Protein AF-A0A5B7ZZ34-F1 (afdb_monomer_lite)

Radius of gyration: 16.24 Å; chains: 1; bounding box: 48×30×44 Å

Structure (mmCIF, N/CA/C/O backbone):
data_AF-A0A5B7ZZ34-F1
#
_entry.id   AF-A0A5B7ZZ34-F1
#
loop_
_atom_site.group_PDB
_atom_site.id
_atom_site.type_symbol
_atom_site.label_atom_id
_atom_site.label_alt_id
_atom_site.label_comp_id
_atom_site.label_asym_id
_atom_site.label_entity_id
_atom_site.label_seq_id
_atom_site.pdbx_PDB_ins_code
_atom_site.Cartn_x
_atom_site.Cartn_y
_atom_site.Cartn_z
_atom_site.occupancy
_atom_site.B_iso_or_equiv
_atom_site.auth_seq_id
_atom_site.auth_comp_id
_atom_site.auth_asym_id
_atom_site.auth_atom_id
_atom_site.pdbx_PDB_model_num
ATOM 1 N N . MET A 1 1 ? 10.704 3.267 19.333 1.00 38.12 1 MET A N 1
ATOM 2 C CA . MET A 1 1 ? 10.149 2.454 18.230 1.00 38.12 1 MET A CA 1
ATOM 3 C C . MET A 1 1 ? 9.900 3.385 17.059 1.00 38.12 1 MET A C 1
ATOM 5 O O . MET A 1 1 ? 9.397 4.474 17.293 1.00 38.12 1 MET A O 1
ATOM 9 N N . LEU A 1 2 ? 10.326 3.032 15.845 1.00 45.09 2 LEU A N 1
ATOM 10 C CA . LEU A 1 2 ? 10.069 3.868 14.671 1.00 45.09 2 LEU A CA 1
ATOM 11 C C . LEU A 1 2 ? 8.573 3.749 14.341 1.00 45.09 2 LEU A C 1
ATOM 13 O O . LEU A 1 2 ? 8.109 2.637 14.095 1.00 45.09 2 LEU A O 1
ATOM 17 N N . ASN A 1 3 ? 7.821 4.851 14.377 1.00 55.62 3 ASN A N 1
ATOM 18 C CA . ASN A 1 3 ? 6.424 4.874 13.937 1.00 55.62 3 ASN A CA 1
ATOM 19 C C . ASN A 1 3 ? 6.393 4.568 12.435 1.00 55.62 3 ASN A C 1
ATOM 21 O O . ASN A 1 3 ? 6.615 5.452 11.613 1.00 55.62 3 ASN A O 1
ATOM 25 N N . SER A 1 4 ? 6.211 3.302 12.066 1.00 68.31 4 SER A N 1
ATOM 26 C CA . SER A 1 4 ? 6.135 2.897 10.666 1.00 68.31 4 SER A CA 1
ATOM 27 C C . SER A 1 4 ? 4.682 2.857 10.215 1.00 68.31 4 SER A C 1
ATOM 29 O O . SER A 1 4 ? 3.907 2.056 10.736 1.00 68.31 4 SER A O 1
ATOM 31 N N . THR A 1 5 ? 4.323 3.668 9.222 1.00 85.25 5 THR A N 1
ATOM 32 C CA . THR A 1 5 ? 3.018 3.583 8.558 1.00 85.25 5 THR A CA 1
ATOM 33 C C . THR A 1 5 ? 3.007 2.379 7.616 1.00 85.25 5 THR A C 1
ATOM 35 O O . THR A 1 5 ? 3.883 2.239 6.755 1.00 85.25 5 THR A O 1
ATOM 38 N N . VAL A 1 6 ? 2.030 1.488 7.796 1.00 87.00 6 VAL A N 1
ATOM 39 C CA . VAL A 1 6 ? 1.902 0.241 7.033 1.00 87.00 6 VAL A CA 1
ATOM 40 C C . VAL A 1 6 ? 0.592 0.244 6.255 1.00 87.00 6 VAL A C 1
ATOM 42 O O . VAL A 1 6 ? -0.473 0.433 6.831 1.00 87.00 6 VAL A O 1
ATOM 45 N N . ILE A 1 7 ? 0.667 -0.024 4.955 1.00 87.62 7 ILE A N 1
ATOM 46 C CA . ILE A 1 7 ? -0.500 -0.255 4.103 1.00 87.62 7 ILE A CA 1
ATOM 47 C C . ILE A 1 7 ? -0.994 -1.686 4.327 1.00 87.62 7 ILE A C 1
ATOM 49 O O . ILE A 1 7 ? -0.234 -2.640 4.137 1.00 87.62 7 ILE A O 1
ATOM 53 N N . ILE A 1 8 ? -2.260 -1.822 4.720 1.00 84.69 8 ILE A N 1
ATOM 54 C CA . ILE A 1 8 ? -2.863 -3.079 5.192 1.00 84.69 8 ILE A CA 1
ATOM 55 C C . ILE A 1 8 ? -4.189 -3.430 4.510 1.00 84.69 8 ILE A C 1
ATOM 57 O O . ILE A 1 8 ? -5.037 -4.089 5.105 1.00 84.69 8 ILE A O 1
ATOM 61 N N . ASN A 1 9 ? -4.405 -2.964 3.281 1.00 80.50 9 ASN A N 1
ATOM 62 C CA . ASN A 1 9 ? -5.673 -3.190 2.588 1.00 80.50 9 ASN A CA 1
ATOM 63 C C . ASN A 1 9 ? -6.053 -4.683 2.581 1.00 80.50 9 ASN A C 1
ATOM 65 O O . ASN A 1 9 ? -5.207 -5.520 2.283 1.00 80.50 9 ASN A O 1
ATOM 69 N N . GLY A 1 10 ? -7.296 -5.023 2.928 1.00 67.81 10 GLY A N 1
ATOM 70 C CA . GLY A 1 10 ? -7.776 -6.410 2.914 1.00 67.81 10 GLY A CA 1
ATOM 71 C C . GLY A 1 10 ? -7.356 -7.299 4.095 1.00 67.81 10 GLY A C 1
ATOM 72 O O . GLY A 1 10 ? -7.702 -8.476 4.080 1.00 67.81 10 GLY A O 1
ATOM 73 N N . VAL A 1 11 ? -6.659 -6.777 5.115 1.00 71.25 11 VAL A N 1
ATOM 74 C CA . VAL A 1 11 ? -6.377 -7.509 6.375 1.00 71.25 11 VAL A CA 1
ATOM 75 C C . VAL A 1 11 ? -6.933 -6.819 7.621 1.00 71.25 11 VAL A C 1
ATOM 77 O O . VAL A 1 11 ? -6.559 -7.164 8.742 1.00 71.25 11 VAL A O 1
ATOM 80 N N . LEU A 1 12 ? -7.821 -5.833 7.467 1.00 73.62 12 LEU A N 1
ATOM 81 C CA . LEU A 1 12 ? -8.406 -5.167 8.631 1.00 73.62 12 LEU A CA 1
ATOM 82 C C . LEU A 1 12 ? -9.379 -6.092 9.370 1.00 73.62 12 LEU A C 1
ATOM 84 O O . LEU A 1 12 ? -9.500 -5.992 10.583 1.00 73.62 12 LEU A O 1
ATOM 88 N N . SER A 1 13 ? -9.997 -7.041 8.662 1.00 70.38 13 SER A N 1
ATOM 89 C CA . SER A 1 13 ? -10.783 -8.124 9.274 1.00 70.38 13 SER A CA 1
ATOM 90 C C . SER A 1 13 ? -10.019 -8.974 10.304 1.00 70.38 13 SER A C 1
ATOM 92 O O . SER A 1 13 ? -10.652 -9.534 11.195 1.00 70.38 13 SER A O 1
ATOM 94 N N . ASP A 1 14 ? -8.683 -9.017 10.247 1.00 74.25 14 ASP A N 1
ATOM 95 C CA . ASP A 1 14 ? -7.863 -9.743 11.224 1.00 74.25 14 ASP A CA 1
ATOM 96 C C . ASP A 1 14 ? -7.613 -8.941 12.514 1.00 74.25 14 ASP A C 1
ATOM 98 O O . ASP A 1 14 ? -6.937 -9.430 13.423 1.00 74.25 14 ASP A O 1
ATOM 102 N N . PHE A 1 15 ? -8.035 -7.677 12.589 1.00 77.94 15 PHE A N 1
ATOM 103 C CA . PHE A 1 15 ? -7.817 -6.841 13.769 1.00 77.94 15 PHE A CA 1
ATOM 104 C C . PHE 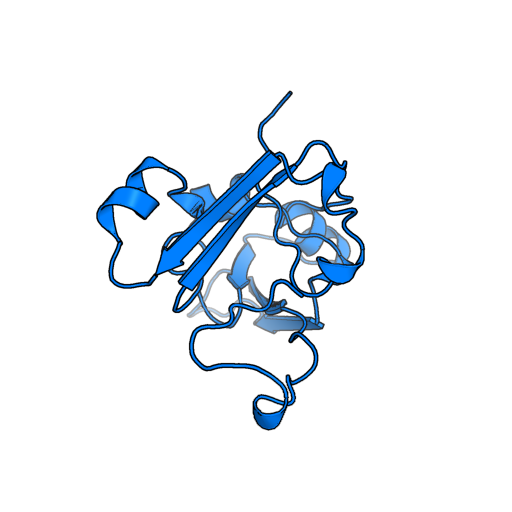A 1 15 ? -8.852 -7.143 14.844 1.00 77.94 15 PHE A C 1
ATOM 106 O O . PHE A 1 15 ? -10.054 -7.077 14.593 1.00 77.94 15 PHE A O 1
ATOM 113 N N . ASP A 1 16 ? -8.379 -7.380 16.067 1.00 82.94 16 ASP A N 1
ATOM 114 C CA . ASP A 1 16 ? -9.249 -7.292 17.232 1.00 82.94 16 ASP A CA 1
ATOM 115 C C . ASP A 1 16 ? -9.565 -5.801 17.468 1.00 82.94 16 ASP A C 1
ATOM 117 O O . ASP A 1 16 ? -8.636 -4.990 17.582 1.00 82.94 16 ASP A O 1
ATOM 121 N N . PRO A 1 17 ? -10.847 -5.395 17.539 1.00 81.12 17 PRO A N 1
ATOM 122 C CA . PRO A 1 17 ? -11.220 -4.016 17.840 1.00 81.12 17 PRO A CA 1
ATOM 123 C C . PRO A 1 17 ? -10.556 -3.446 19.103 1.00 81.12 17 PRO A C 1
ATOM 125 O O . PRO A 1 17 ? -10.306 -2.245 19.156 1.00 81.12 17 PRO A O 1
ATOM 128 N N . GLN A 1 18 ? -10.223 -4.283 20.093 1.00 84.88 18 GLN A N 1
ATOM 129 C CA . GLN A 1 18 ? -9.525 -3.869 21.318 1.00 84.88 18 GLN A CA 1
ATOM 130 C C . GLN A 1 18 ? -8.078 -3.408 21.059 1.00 84.88 18 GLN A C 1
ATOM 132 O O . GLN A 1 18 ? -7.505 -2.658 21.850 1.00 84.88 18 GLN A O 1
ATOM 137 N N . GLU A 1 19 ? -7.469 -3.822 19.945 1.00 87.12 19 GLU A N 1
ATOM 138 C CA . GLU A 1 19 ? -6.115 -3.416 19.549 1.00 87.12 19 GLU A CA 1
ATOM 139 C C . GLU A 1 19 ? -6.091 -2.063 18.824 1.00 87.12 19 GLU A C 1
ATOM 141 O O . GLU A 1 19 ? -5.011 -1.501 18.589 1.00 87.12 19 GLU A O 1
ATOM 146 N N . ILE A 1 20 ? -7.257 -1.536 18.438 1.00 87.06 20 ILE A N 1
ATOM 147 C CA . ILE A 1 20 ? -7.402 -0.261 17.738 1.00 87.06 20 ILE A CA 1
ATOM 148 C C . ILE A 1 20 ? -7.488 0.863 18.770 1.00 87.06 20 ILE A C 1
ATOM 150 O O . ILE A 1 20 ? -8.465 1.012 19.495 1.00 87.06 20 ILE A O 1
ATOM 154 N N . LYS A 1 21 ? -6.452 1.701 18.811 1.00 89.06 21 LYS A N 1
ATOM 155 C CA . LYS A 1 21 ? -6.349 2.820 19.758 1.00 89.06 21 LYS A CA 1
ATOM 156 C C . LYS A 1 21 ? -6.976 4.100 19.226 1.00 89.06 21 LYS A C 1
ATOM 158 O O . LYS A 1 21 ? -7.443 4.929 19.999 1.00 89.06 21 LYS A O 1
ATOM 163 N N . LYS A 1 22 ? -6.925 4.297 17.908 1.00 86.31 22 LYS A N 1
ATOM 164 C CA . LYS A 1 22 ? -7.455 5.485 17.236 1.00 86.31 22 LYS A CA 1
ATOM 165 C C . LYS A 1 22 ? -7.755 5.156 15.783 1.00 86.31 22 LYS A C 1
ATOM 167 O O . LYS A 1 22 ? -6.951 4.496 15.130 1.00 86.31 22 LYS A O 1
ATOM 172 N N . VAL A 1 23 ? -8.871 5.676 15.284 1.00 84.38 23 VAL A N 1
ATOM 173 C CA . VAL A 1 23 ? -9.201 5.699 13.857 1.00 84.38 23 VAL A CA 1
ATOM 174 C C . VAL A 1 23 ? -9.373 7.153 13.448 1.00 84.38 23 VAL A C 1
ATOM 176 O O . VAL A 1 23 ? -10.039 7.923 14.135 1.00 84.38 23 VAL A O 1
ATOM 179 N N . THR A 1 24 ? -8.743 7.557 12.353 1.00 83.56 24 THR A N 1
ATOM 180 C CA . THR A 1 24 ? -8.927 8.878 11.748 1.00 83.56 24 THR A CA 1
ATOM 181 C C . THR A 1 24 ? -9.238 8.697 10.274 1.00 83.56 24 THR A C 1
ATOM 183 O O . THR A 1 24 ? -8.558 7.951 9.577 1.00 83.56 24 THR A O 1
ATOM 186 N N . VAL A 1 25 ? -10.302 9.347 9.812 1.00 79.25 25 VAL A N 1
ATOM 187 C CA . VAL A 1 25 ? -10.754 9.268 8.424 1.00 79.25 25 VAL A CA 1
ATOM 188 C C . VAL A 1 25 ? -10.462 10.603 7.764 1.00 79.25 25 VAL A C 1
ATOM 190 O O . VAL A 1 25 ? -11.006 11.624 8.172 1.00 79.25 25 VAL A O 1
ATOM 193 N N . TYR A 1 26 ? -9.625 10.577 6.737 1.00 75.31 26 TYR A N 1
ATOM 194 C CA . TYR A 1 26 ? -9.307 11.727 5.908 1.00 75.31 26 TYR A CA 1
ATOM 195 C C . TYR A 1 26 ? -10.081 11.608 4.598 1.00 75.31 26 TYR A C 1
ATOM 197 O O . TYR A 1 26 ? -9.869 10.673 3.823 1.00 75.31 26 TYR A O 1
ATOM 205 N N . LYS A 1 27 ? -11.000 12.538 4.345 1.00 71.00 27 LYS A N 1
ATOM 206 C CA . LYS A 1 27 ? -11.682 12.650 3.049 1.00 71.00 27 LYS A CA 1
ATOM 207 C C . LYS A 1 27 ? -10.855 13.549 2.135 1.00 71.00 27 LYS A C 1
ATOM 209 O O . LYS A 1 27 ? -10.194 14.459 2.622 1.00 71.00 27 LYS A O 1
ATOM 214 N N . GLY A 1 28 ? -10.910 13.335 0.818 1.00 58.62 28 GLY A N 1
ATOM 215 C CA . GLY A 1 28 ? -10.132 14.128 -0.148 1.00 58.62 28 GLY A CA 1
ATOM 216 C C . GLY A 1 28 ? -10.322 15.655 -0.056 1.00 58.62 28 GLY A C 1
ATOM 217 O O . GLY A 1 28 ? -9.445 16.394 -0.486 1.00 58.62 28 GLY A O 1
ATOM 218 N N . SER A 1 29 ? -11.423 16.137 0.536 1.00 54.84 29 SER A N 1
ATOM 219 C CA . SER A 1 29 ? -11.690 17.561 0.796 1.00 54.84 29 SER A CA 1
ATOM 220 C C . SER A 1 29 ? -11.042 18.122 2.072 1.00 54.84 29 SER A C 1
ATOM 222 O O . SER A 1 29 ? -10.919 19.337 2.188 1.00 54.84 29 SER A O 1
ATOM 224 N N . ASP A 1 30 ? -10.597 17.277 3.009 1.00 57.16 30 ASP A N 1
ATOM 225 C CA . ASP A 1 30 ? -10.042 17.680 4.319 1.00 57.16 30 ASP A CA 1
ATOM 226 C C . ASP A 1 30 ? -8.504 17.818 4.278 1.00 57.16 30 ASP A C 1
ATOM 228 O O . ASP A 1 30 ? -7.794 17.581 5.262 1.00 57.16 30 ASP A O 1
ATOM 232 N N . ALA A 1 31 ? -7.983 18.189 3.105 1.00 51.34 31 ALA A N 1
ATOM 233 C CA . ALA A 1 31 ? -6.567 18.157 2.742 1.00 51.34 31 ALA A CA 1
ATOM 234 C C . ALA A 1 31 ? -5.587 18.811 3.749 1.00 51.34 31 ALA A C 1
ATOM 236 O O . ALA A 1 31 ? -4.519 18.228 3.939 1.00 51.34 31 ALA A O 1
ATOM 237 N N . PRO A 1 32 ? -5.902 19.926 4.450 1.00 52.31 32 PRO A N 1
ATOM 238 C CA . PRO A 1 32 ? -4.947 20.558 5.370 1.00 52.31 32 PRO A CA 1
ATOM 239 C C . PRO A 1 32 ? -4.674 19.741 6.644 1.00 52.31 32 PRO A C 1
ATOM 241 O O . PRO A 1 32 ? -3.531 19.616 7.074 1.00 52.31 32 PRO A O 1
ATOM 244 N N . ALA A 1 33 ? -5.703 19.124 7.237 1.00 54.78 33 ALA A N 1
ATOM 245 C CA . ALA A 1 33 ? -5.546 18.334 8.464 1.00 54.78 33 ALA A CA 1
ATOM 246 C C . ALA A 1 33 ? -4.862 16.982 8.192 1.00 54.78 33 ALA A C 1
ATOM 248 O O . ALA A 1 33 ? -4.086 16.488 9.010 1.00 54.78 33 ALA A O 1
ATOM 249 N N . ALA A 1 34 ? -5.111 16.403 7.013 1.00 53.62 34 ALA A N 1
ATOM 250 C CA . ALA A 1 34 ? -4.392 15.225 6.531 1.00 53.62 34 ALA A CA 1
ATOM 251 C C . ALA A 1 34 ? -2.908 15.531 6.244 1.00 53.62 34 ALA A C 1
ATOM 253 O O . ALA A 1 34 ? -2.048 14.674 6.452 1.00 53.62 34 ALA A O 1
ATOM 254 N N . GLN A 1 35 ? -2.611 16.759 5.800 1.00 55.81 35 GLN A N 1
ATOM 255 C CA . GLN A 1 35 ? -1.263 17.236 5.490 1.00 55.81 35 GLN A CA 1
ATOM 256 C C . GLN A 1 35 ? -0.342 17.272 6.711 1.00 55.81 35 GLN A C 1
ATOM 258 O O . GLN A 1 35 ? 0.795 16.814 6.613 1.00 55.81 35 GLN A O 1
ATOM 263 N N . GLU A 1 36 ? -0.827 17.769 7.850 1.00 59.44 36 GLU A N 1
ATOM 264 C CA . GLU A 1 36 ? -0.033 17.835 9.085 1.00 59.44 36 GLU A CA 1
ATOM 265 C C . GLU A 1 36 ? 0.079 16.477 9.789 1.00 59.44 36 GLU A C 1
ATOM 267 O O . GLU A 1 36 ? 1.133 16.139 10.327 1.00 59.44 36 GLU A O 1
ATOM 272 N N . ALA A 1 37 ? -0.995 15.682 9.785 1.00 59.38 37 ALA A N 1
ATOM 273 C CA . ALA A 1 37 ? -1.052 14.450 10.565 1.00 59.38 37 ALA A CA 1
ATOM 274 C C . ALA A 1 37 ? -0.392 13.245 9.871 1.00 59.38 37 ALA A C 1
ATOM 276 O O . ALA A 1 37 ? 0.188 12.393 10.547 1.00 59.38 37 ALA A O 1
ATOM 277 N N . ALA A 1 38 ? -0.481 13.151 8.539 1.00 63.22 38 ALA A N 1
ATOM 278 C CA . ALA A 1 38 ? 0.036 12.010 7.785 1.00 63.22 38 ALA A CA 1
ATOM 279 C C . ALA A 1 38 ? 0.422 12.396 6.342 1.00 63.22 38 ALA A C 1
ATOM 281 O O . ALA A 1 38 ? -0.217 11.950 5.381 1.00 63.22 38 ALA A O 1
ATOM 282 N N . PRO A 1 39 ? 1.485 13.200 6.150 1.00 67.12 39 PRO A N 1
ATOM 283 C CA . PRO A 1 39 ? 1.848 13.730 4.839 1.00 67.12 39 PRO A CA 1
ATOM 284 C C . PRO A 1 39 ? 2.153 12.653 3.790 1.00 67.12 39 PRO A C 1
ATOM 286 O O . PRO A 1 39 ? 1.846 12.824 2.616 1.00 67.12 39 PRO A O 1
ATOM 289 N N . GLN A 1 40 ? 2.678 11.507 4.222 1.00 67.19 40 GLN A N 1
ATOM 290 C CA . GLN A 1 40 ? 2.965 10.344 3.382 1.00 67.19 40 GLN A CA 1
ATOM 291 C C . GLN A 1 40 ? 1.713 9.646 2.824 1.00 67.19 40 GLN A C 1
ATOM 293 O O . GLN A 1 40 ? 1.832 8.772 1.971 1.00 67.19 40 GLN A O 1
ATOM 298 N N . LEU A 1 41 ? 0.521 9.973 3.331 1.00 66.88 41 LEU A N 1
ATOM 299 C CA . LEU A 1 41 ? -0.752 9.422 2.860 1.00 66.88 41 LEU A CA 1
ATOM 300 C C . LEU A 1 41 ? -1.438 10.326 1.824 1.00 66.88 41 LEU A C 1
ATOM 302 O O . LEU A 1 41 ? -2.481 9.957 1.279 1.00 66.88 41 LEU A O 1
ATOM 306 N N . GLN A 1 42 ? -0.856 11.494 1.535 1.00 63.56 42 GLN A N 1
ATOM 307 C CA . GLN A 1 42 ? -1.375 12.415 0.531 1.00 63.56 42 GLN A CA 1
ATOM 308 C C . GLN A 1 42 ? -1.384 11.758 -0.853 1.00 63.56 42 GLN A C 1
ATOM 310 O O . GLN A 1 42 ? -0.447 11.065 -1.242 1.00 63.56 42 GLN A O 1
ATOM 315 N N . ASN A 1 43 ? -2.452 12.004 -1.615 1.00 62.75 43 ASN A N 1
ATOM 316 C CA . ASN A 1 43 ? -2.617 11.545 -2.999 1.00 62.75 43 ASN A CA 1
ATOM 317 C C . ASN A 1 43 ? -2.671 10.017 -3.200 1.00 62.75 43 ASN A C 1
ATOM 319 O O . ASN A 1 43 ? -2.606 9.560 -4.340 1.00 62.75 43 ASN A O 1
ATOM 323 N N . LEU A 1 44 ? -2.830 9.221 -2.133 1.00 66.88 44 LEU A N 1
ATOM 324 C CA . LEU A 1 44 ? -2.958 7.759 -2.235 1.00 66.88 44 LEU A CA 1
ATOM 325 C C . LEU A 1 44 ? -4.379 7.276 -2.586 1.00 66.88 44 LEU A C 1
ATOM 327 O O . LEU A 1 44 ? -4.590 6.080 -2.788 1.00 66.88 44 LEU A O 1
ATOM 331 N N . GLY A 1 45 ? -5.359 8.182 -2.656 1.00 66.75 45 GLY A N 1
ATOM 332 C CA . GLY A 1 45 ? -6.730 7.870 -3.054 1.00 66.75 45 GLY A CA 1
ATOM 333 C C . GLY A 1 45 ? -7.730 8.983 -2.732 1.00 66.75 45 GLY A C 1
ATOM 334 O O . GLY A 1 45 ? -7.366 10.056 -2.259 1.00 66.75 45 GLY A O 1
ATOM 335 N N . ILE A 1 46 ? -9.015 8.701 -2.969 1.00 65.88 46 ILE A N 1
ATOM 336 C CA . ILE A 1 46 ? -10.152 9.612 -2.710 1.00 65.88 46 ILE A CA 1
ATOM 337 C C . ILE A 1 46 ? -10.469 9.806 -1.213 1.00 65.88 46 ILE A C 1
ATOM 339 O O . ILE A 1 46 ? -11.248 10.683 -0.835 1.00 65.88 46 ILE A O 1
ATOM 343 N N . GLY A 1 47 ? -9.864 8.985 -0.357 1.00 69.31 47 GLY A N 1
ATOM 344 C CA . GLY A 1 47 ? -9.937 9.059 1.094 1.00 69.31 47 GLY A CA 1
ATOM 345 C C . GLY A 1 47 ? -9.007 8.027 1.724 1.00 69.31 47 GLY A C 1
ATOM 346 O O . GLY A 1 47 ? -8.707 7.001 1.111 1.00 69.31 47 GLY A O 1
ATOM 347 N N . VAL A 1 48 ? -8.537 8.308 2.936 1.00 75.12 48 VAL A N 1
ATOM 348 C CA . VAL A 1 48 ? -7.599 7.459 3.676 1.00 75.12 48 VAL A CA 1
ATOM 349 C C . VAL A 1 48 ? -8.116 7.238 5.089 1.00 75.12 48 VAL A C 1
ATOM 351 O O . VAL A 1 48 ? -8.656 8.149 5.713 1.00 75.12 48 VAL A O 1
ATOM 354 N N . ILE A 1 49 ? -7.941 6.023 5.601 1.00 79.31 49 ILE A N 1
ATOM 355 C CA . ILE A 1 49 ? -8.234 5.683 6.990 1.00 79.31 49 ILE A CA 1
ATOM 356 C C . ILE A 1 49 ? -6.909 5.366 7.668 1.00 79.31 49 ILE A C 1
ATOM 358 O O . ILE A 1 49 ? -6.219 4.425 7.282 1.00 79.31 49 ILE A O 1
ATOM 362 N N . ASP A 1 50 ? -6.558 6.171 8.660 1.00 82.75 50 ASP A N 1
ATOM 363 C CA . ASP A 1 50 ? -5.398 5.957 9.510 1.00 82.75 50 ASP A CA 1
ATOM 364 C C . ASP A 1 50 ? -5.835 5.284 10.809 1.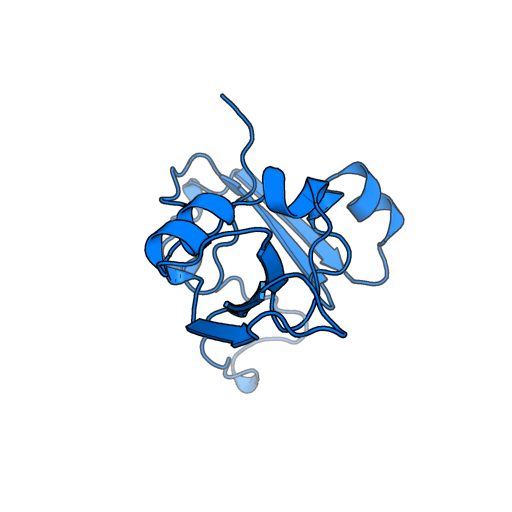00 82.75 50 ASP A C 1
ATOM 366 O O . ASP A 1 50 ? -6.793 5.705 11.464 1.00 82.75 50 ASP A O 1
ATOM 370 N N . ILE A 1 51 ? -5.144 4.205 11.155 1.00 85.62 51 ILE A N 1
ATOM 371 C CA . ILE A 1 51 ? -5.467 3.349 12.288 1.00 85.62 51 ILE A CA 1
ATOM 372 C C . ILE A 1 51 ? -4.220 3.238 13.148 1.00 85.62 51 ILE A C 1
ATOM 374 O O . ILE A 1 51 ? -3.232 2.603 12.782 1.00 85.62 51 ILE A O 1
ATOM 378 N N . THR A 1 52 ? -4.285 3.828 14.337 1.00 88.56 52 THR A N 1
ATOM 379 C CA . THR A 1 52 ? -3.265 3.618 15.359 1.00 88.56 52 THR A CA 1
ATOM 380 C C . THR A 1 52 ? -3.585 2.333 16.105 1.00 88.56 52 THR A C 1
ATOM 382 O O . THR A 1 52 ? -4.648 2.209 16.714 1.00 88.56 52 THR A O 1
ATOM 385 N N . THR A 1 53 ? -2.651 1.388 16.103 1.00 87.44 53 THR A N 1
ATOM 386 C CA . THR A 1 53 ? -2.801 0.094 16.774 1.00 87.44 53 THR A CA 1
ATOM 387 C C . THR A 1 53 ? -1.539 -0.280 17.548 1.00 87.44 53 THR A C 1
ATOM 389 O O . THR A 1 53 ? -0.443 0.174 17.221 1.00 87.44 53 THR A O 1
ATOM 392 N N . SER A 1 54 ? -1.677 -1.109 18.587 1.00 86.50 54 SER A N 1
ATOM 393 C CA . SER A 1 54 ? -0.540 -1.816 19.202 1.00 86.50 54 SER A CA 1
ATOM 394 C C . SER A 1 54 ? -0.161 -3.110 18.483 1.00 86.50 54 SER A C 1
ATOM 396 O O . SER A 1 54 ? 0.893 -3.670 18.787 1.00 86.50 54 SER A O 1
ATOM 398 N N . LYS A 1 55 ? -0.989 -3.590 17.548 1.00 86.56 55 LYS A N 1
ATOM 399 C CA . LYS A 1 55 ? -0.743 -4.831 16.819 1.00 86.56 55 LYS A CA 1
ATOM 400 C C . LYS A 1 55 ? 0.521 -4.710 15.974 1.00 86.56 55 LYS A C 1
ATOM 402 O O . LYS A 1 55 ? 0.698 -3.755 15.216 1.00 86.56 55 LYS A O 1
ATOM 407 N N . HIS A 1 56 ? 1.396 -5.709 16.062 1.00 87.00 56 HIS A N 1
ATOM 408 C CA . HIS A 1 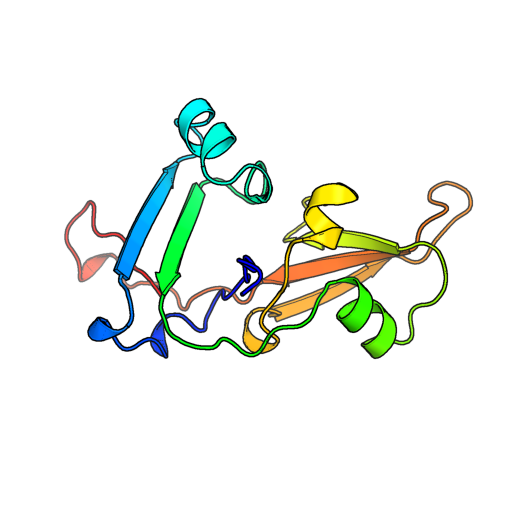56 ? 2.528 -5.797 15.148 1.00 87.00 56 HIS A CA 1
ATOM 409 C C . HIS A 1 56 ? 2.069 -6.319 13.785 1.00 87.00 56 HIS A C 1
ATOM 411 O O . HIS A 1 56 ? 1.518 -7.413 13.677 1.00 87.00 56 HIS A O 1
ATOM 417 N N . ILE A 1 57 ? 2.345 -5.554 12.729 1.00 87.69 57 ILE A N 1
ATOM 418 C CA . ILE A 1 57 ? 1.932 -5.891 11.368 1.00 87.69 57 ILE A CA 1
ATOM 419 C C . ILE A 1 57 ? 3.163 -6.280 10.559 1.00 87.69 57 ILE A C 1
ATOM 421 O O . ILE A 1 57 ? 4.050 -5.457 10.293 1.00 87.69 57 ILE A O 1
ATOM 425 N N . ARG A 1 58 ? 3.200 -7.541 10.114 1.00 89.69 58 ARG A N 1
ATOM 426 C CA . ARG A 1 58 ? 4.260 -8.026 9.228 1.00 89.69 58 ARG A CA 1
ATOM 427 C C . ARG A 1 58 ? 4.239 -7.220 7.931 1.00 89.69 58 ARG A C 1
ATOM 429 O O . ARG A 1 58 ? 3.281 -7.275 7.167 1.00 89.69 58 ARG A O 1
ATOM 436 N N . SER A 1 59 ? 5.323 -6.503 7.666 1.00 92.38 59 SER A N 1
ATOM 437 C CA . SER A 1 59 ? 5.394 -5.546 6.562 1.00 92.38 59 SER A CA 1
ATOM 438 C C . SER A 1 59 ? 6.773 -5.512 5.917 1.00 92.38 59 SER A C 1
ATOM 440 O O . SER A 1 59 ? 7.782 -5.863 6.536 1.00 92.38 59 SER A O 1
ATOM 442 N N . LYS A 1 60 ? 6.829 -5.058 4.666 1.00 92.50 60 LYS A N 1
ATOM 443 C CA . LYS A 1 60 ? 8.059 -4.878 3.886 1.00 92.50 60 LYS A CA 1
ATOM 444 C C . LYS A 1 60 ? 8.162 -3.433 3.416 1.00 92.50 60 LYS A C 1
ATOM 446 O O . LYS A 1 60 ? 7.148 -2.816 3.108 1.00 92.50 60 LYS A O 1
ATOM 451 N N . SER A 1 61 ? 9.376 -2.892 3.359 1.00 93.12 61 SER A N 1
ATOM 452 C CA . SER A 1 61 ? 9.595 -1.631 2.645 1.00 93.12 61 SER A CA 1
ATOM 453 C C . SER A 1 61 ? 9.494 -1.854 1.136 1.00 93.12 61 SER A C 1
ATOM 455 O O . SER A 1 61 ? 9.742 -2.961 0.647 1.00 93.12 61 SER A O 1
ATOM 457 N N . PHE A 1 62 ? 9.207 -0.801 0.375 1.00 92.44 62 PHE A N 1
ATOM 458 C CA . PHE A 1 62 ? 9.164 -0.883 -1.089 1.00 92.44 62 PHE A CA 1
ATOM 459 C C . PHE A 1 62 ? 10.495 -1.361 -1.684 1.00 92.44 62 PHE A C 1
ATOM 461 O O . PHE A 1 62 ? 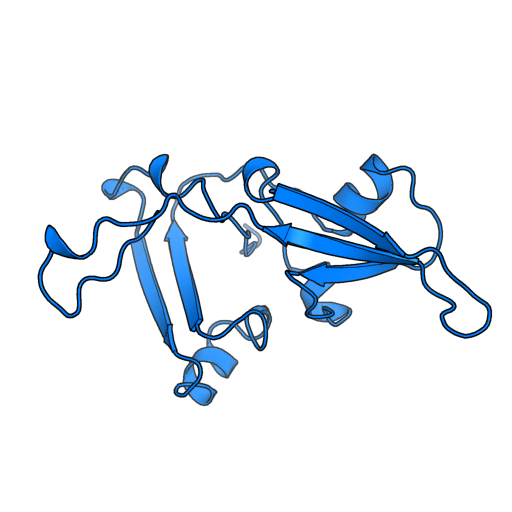10.523 -2.198 -2.583 1.00 92.44 62 PHE A O 1
ATOM 468 N N . ARG A 1 63 ? 11.627 -0.950 -1.098 1.00 90.94 63 ARG A N 1
ATOM 469 C CA . ARG A 1 63 ? 12.952 -1.466 -1.478 1.00 90.94 63 ARG A CA 1
ATOM 470 C C . ARG A 1 63 ? 13.078 -2.980 -1.269 1.00 90.94 63 ARG A C 1
ATOM 472 O O . ARG A 1 63 ? 13.658 -3.660 -2.112 1.00 90.94 63 ARG A O 1
ATOM 479 N N . GLN A 1 64 ? 12.569 -3.510 -0.154 1.00 93.38 64 GLN A N 1
ATOM 480 C CA . GLN A 1 64 ? 12.564 -4.956 0.101 1.00 93.38 64 GLN A CA 1
ATOM 481 C C . GLN A 1 64 ? 11.668 -5.691 -0.901 1.00 93.38 64 GLN A C 1
ATOM 483 O O . GLN A 1 64 ? 12.055 -6.753 -1.383 1.00 93.38 64 GLN A O 1
ATOM 488 N N . LEU A 1 65 ? 10.515 -5.111 -1.245 1.00 92.88 65 LEU A N 1
ATOM 489 C CA . LEU A 1 65 ? 9.614 -5.657 -2.257 1.00 92.88 65 LEU A CA 1
ATOM 490 C C . LEU A 1 65 ? 10.285 -5.714 -3.639 1.00 92.88 65 LEU A C 1
ATOM 492 O O . LEU A 1 65 ? 10.301 -6.774 -4.252 1.00 92.88 65 LEU A O 1
ATOM 496 N N . GLY A 1 66 ? 10.925 -4.628 -4.087 1.00 92.25 66 GLY A N 1
ATOM 497 C CA . GLY A 1 66 ? 11.657 -4.600 -5.360 1.00 92.25 66 GLY A CA 1
ATOM 498 C C . GLY A 1 66 ? 12.765 -5.656 -5.441 1.00 92.25 66 GLY A C 1
ATOM 499 O O . GLY A 1 66 ? 12.866 -6.367 -6.436 1.00 92.25 66 GLY A O 1
ATOM 500 N N . ARG A 1 67 ? 13.537 -5.838 -4.360 1.00 92.50 67 ARG A N 1
ATOM 501 C CA . ARG A 1 67 ? 14.563 -6.896 -4.279 1.00 92.50 67 ARG A CA 1
ATOM 502 C C . ARG A 1 67 ? 13.972 -8.300 -4.369 1.00 92.50 67 ARG A C 1
ATOM 504 O O . ARG A 1 67 ? 14.542 -9.150 -5.038 1.00 92.50 67 ARG A O 1
ATOM 511 N N . GLN A 1 68 ? 12.844 -8.545 -3.704 1.00 92.50 68 GLN A N 1
ATOM 512 C CA . GLN A 1 68 ? 12.169 -9.842 -3.761 1.00 92.50 68 GLN A CA 1
ATOM 513 C C . GLN A 1 68 ? 11.657 -10.164 -5.172 1.00 92.50 68 GLN A C 1
ATOM 515 O O . GLN A 1 68 ? 11.618 -11.328 -5.551 1.00 92.50 68 GLN A O 1
ATOM 520 N N . LEU A 1 69 ? 11.293 -9.141 -5.944 1.00 91.81 69 LEU A N 1
ATOM 521 C CA . LEU A 1 69 ? 10.887 -9.271 -7.344 1.00 91.81 69 LEU A CA 1
ATOM 522 C C . LEU A 1 69 ? 12.080 -9.409 -8.310 1.00 91.81 69 LEU A C 1
ATOM 524 O O . LEU A 1 69 ? 11.873 -9.434 -9.518 1.00 91.81 69 LEU A O 1
ATOM 528 N N . GLY A 1 70 ? 13.321 -9.467 -7.810 1.00 93.06 70 GLY A N 1
ATOM 529 C CA . GLY A 1 70 ? 14.525 -9.554 -8.645 1.00 93.06 70 GLY A CA 1
ATOM 530 C C . GLY A 1 70 ? 14.838 -8.270 -9.419 1.00 93.06 70 GLY A C 1
ATOM 531 O O . GLY A 1 70 ? 15.557 -8.306 -10.413 1.00 93.06 70 GLY A O 1
ATOM 532 N N . LEU A 1 71 ? 14.286 -7.126 -8.999 1.00 92.19 71 LEU A N 1
ATOM 533 C CA . LEU A 1 71 ? 14.482 -5.856 -9.688 1.00 92.19 71 LEU A CA 1
ATOM 534 C C . LEU A 1 71 ? 15.743 -5.151 -9.185 1.00 92.19 71 LEU A C 1
ATOM 536 O O . LEU A 1 71 ? 15.933 -4.938 -7.983 1.00 92.19 71 LEU A O 1
ATOM 540 N N . HIS A 1 72 ? 16.581 -4.745 -10.135 1.00 85.81 72 HIS A N 1
ATOM 541 C CA . HIS A 1 72 ? 17.843 -4.053 -9.901 1.00 85.81 72 HIS A CA 1
ATOM 542 C C . HIS A 1 72 ? 17.826 -2.659 -10.545 1.00 85.81 72 HIS A C 1
ATOM 544 O O . HIS A 1 72 ? 17.078 -2.407 -11.487 1.00 85.81 72 HIS A O 1
ATOM 550 N N . GLY A 1 73 ? 18.656 -1.749 -10.031 1.00 85.31 73 GLY A N 1
ATOM 551 C CA . GLY A 1 73 ? 18.740 -0.370 -10.521 1.00 85.31 73 GLY A CA 1
ATOM 552 C C . GLY A 1 73 ? 17.741 0.594 -9.863 1.00 85.31 73 GLY A C 1
ATOM 553 O O . GLY A 1 73 ? 17.168 0.284 -8.812 1.00 85.31 73 GLY A O 1
ATOM 554 N N . PRO A 1 74 ? 17.574 1.806 -10.420 1.00 88.81 74 PRO A N 1
ATOM 555 C CA . PRO A 1 74 ? 16.685 2.811 -9.859 1.00 88.81 74 PRO A CA 1
ATOM 556 C C . PRO A 1 74 ? 15.217 2.422 -10.082 1.00 88.81 74 PRO A C 1
ATOM 558 O O . PRO A 1 74 ? 14.760 2.259 -11.213 1.00 88.81 74 PRO A O 1
ATOM 561 N N . LEU A 1 75 ? 14.474 2.301 -8.981 1.00 92.94 75 LEU A N 1
ATOM 562 C CA . LEU A 1 75 ? 13.057 1.936 -8.983 1.00 92.94 75 LEU A CA 1
ATOM 563 C C . LEU A 1 75 ? 12.183 3.153 -8.672 1.00 92.94 75 LEU A C 1
ATOM 565 O O . LEU A 1 75 ? 12.528 3.973 -7.817 1.00 92.94 75 LEU A O 1
ATOM 569 N N . ALA A 1 76 ? 11.039 3.237 -9.341 1.00 94.00 76 ALA A N 1
ATOM 570 C CA . ALA A 1 76 ? 9.924 4.100 -8.970 1.00 94.00 76 ALA A CA 1
ATOM 571 C C . ALA A 1 76 ? 8.765 3.218 -8.497 1.00 94.00 76 ALA A C 1
ATOM 573 O O . ALA A 1 76 ? 8.472 2.205 -9.128 1.00 94.00 76 ALA A O 1
ATOM 574 N N . PHE A 1 77 ? 8.107 3.581 -7.400 1.00 93.38 77 PHE A N 1
ATOM 575 C CA . PHE A 1 77 ? 6.975 2.819 -6.872 1.00 93.38 77 PHE A CA 1
ATOM 576 C C . PHE A 1 77 ? 5.678 3.577 -7.104 1.00 93.38 77 PHE A C 1
ATOM 578 O O . PHE A 1 77 ? 5.659 4.802 -7.023 1.00 93.38 77 PHE A O 1
ATOM 585 N N . ALA A 1 78 ? 4.608 2.846 -7.388 1.00 91.62 78 ALA A N 1
ATOM 586 C CA . ALA A 1 78 ? 3.263 3.382 -7.471 1.00 91.62 78 ALA A CA 1
ATOM 587 C C . ALA A 1 78 ? 2.284 2.494 -6.696 1.00 91.62 78 ALA A C 1
ATOM 589 O O . ALA A 1 78 ? 2.523 1.297 -6.525 1.00 91.62 78 ALA A O 1
ATOM 590 N N . LEU A 1 79 ? 1.203 3.097 -6.210 1.00 89.44 79 LEU A N 1
ATOM 591 C CA . LEU A 1 79 ? 0.079 2.417 -5.577 1.00 89.44 79 LEU A CA 1
ATOM 592 C C . LEU A 1 79 ? -1.184 2.724 -6.373 1.00 89.44 79 LEU A C 1
ATOM 594 O O . LEU A 1 79 ? -1.554 3.889 -6.495 1.00 89.44 79 LEU A O 1
ATOM 598 N N . ASN A 1 80 ? -1.845 1.697 -6.909 1.00 87.69 80 ASN A N 1
ATOM 599 C CA . ASN A 1 80 ? -3.037 1.844 -7.753 1.00 87.69 80 ASN A CA 1
ATOM 600 C C . ASN A 1 80 ? -2.850 2.896 -8.872 1.00 87.69 80 ASN A C 1
ATOM 602 O O . ASN A 1 80 ? -3.741 3.703 -9.127 1.00 87.69 80 ASN A O 1
ATOM 606 N N . GLY A 1 81 ? -1.671 2.942 -9.501 1.00 86.56 81 GLY A N 1
ATOM 607 C CA . GLY A 1 81 ? -1.331 3.927 -10.532 1.00 86.56 81 GLY A CA 1
ATOM 608 C C . GLY A 1 81 ? -0.813 5.282 -10.024 1.00 86.56 81 GLY A C 1
ATOM 609 O O . GLY A 1 81 ? -0.273 6.050 -10.822 1.00 86.56 81 GLY A O 1
ATOM 610 N N . HIS A 1 82 ? -0.890 5.574 -8.722 1.00 86.81 82 HIS A N 1
ATOM 611 C CA . HIS A 1 82 ? -0.356 6.805 -8.128 1.00 86.81 82 HIS A CA 1
ATOM 612 C C . HIS A 1 82 ? 1.125 6.651 -7.788 1.00 86.81 82 HIS A C 1
ATOM 614 O O . HIS A 1 82 ? 1.492 5.868 -6.912 1.00 86.81 82 HIS A O 1
ATOM 620 N N . VAL A 1 83 ? 1.989 7.395 -8.482 1.00 88.38 83 VAL A N 1
ATOM 621 C CA . VAL A 1 83 ? 3.439 7.355 -8.254 1.00 88.38 83 VAL A CA 1
ATOM 622 C C . VAL A 1 83 ? 3.776 7.972 -6.899 1.00 88.38 83 VAL A C 1
ATOM 624 O O . VAL A 1 83 ? 3.372 9.092 -6.598 1.00 88.38 83 VAL A O 1
ATOM 627 N N . LEU A 1 84 ? 4.555 7.242 -6.108 1.00 88.38 84 LEU A N 1
ATOM 628 C CA . LEU A 1 84 ? 5.083 7.705 -4.834 1.00 88.38 84 LEU A CA 1
ATOM 629 C C . LEU A 1 84 ? 6.346 8.532 -5.064 1.00 88.38 84 LEU A C 1
ATOM 631 O O . LEU A 1 84 ? 7.246 8.121 -5.805 1.00 88.38 84 LEU A O 1
ATOM 635 N N . ASP A 1 85 ? 6.445 9.668 -4.379 1.00 88.56 85 ASP A N 1
ATOM 636 C CA . ASP A 1 85 ? 7.710 10.387 -4.272 1.00 88.56 85 ASP A CA 1
ATOM 637 C C . ASP A 1 85 ? 8.751 9.569 -3.473 1.00 88.56 85 ASP A C 1
ATOM 639 O O . ASP A 1 85 ? 8.456 8.544 -2.842 1.00 88.56 85 ASP A O 1
ATOM 643 N N . GLN A 1 86 ? 10.011 10.004 -3.525 1.00 85.69 86 GLN A N 1
ATOM 644 C CA . GLN A 1 86 ? 11.111 9.272 -2.898 1.00 85.69 86 GLN A CA 1
ATOM 645 C C . GLN A 1 86 ? 11.025 9.247 -1.369 1.00 85.69 86 GLN A C 1
ATOM 647 O O . GLN A 1 86 ? 11.413 8.240 -0.772 1.00 85.69 86 GLN A O 1
ATOM 652 N N . GLN A 1 87 ? 10.541 10.321 -0.739 1.00 85.75 87 GLN A N 1
ATOM 653 C CA . GLN A 1 87 ? 10.399 10.395 0.713 1.00 85.75 87 GLN A CA 1
ATOM 654 C C . GLN A 1 87 ? 9.316 9.421 1.194 1.00 85.75 87 GLN A C 1
ATOM 656 O O . GLN A 1 87 ? 9.568 8.585 2.063 1.00 85.75 87 GLN A O 1
ATOM 661 N N . THR A 1 88 ? 8.146 9.461 0.564 1.00 85.00 88 THR A N 1
ATOM 662 C CA . THR A 1 88 ? 6.990 8.606 0.826 1.00 85.00 88 THR A CA 1
ATOM 663 C C . THR A 1 88 ? 7.346 7.130 0.642 1.00 85.00 88 THR A C 1
ATOM 665 O O . THR A 1 88 ? 7.122 6.317 1.541 1.00 85.00 88 THR A O 1
ATOM 668 N N . ALA A 1 89 ? 8.009 6.771 -0.463 1.00 88.56 89 ALA A N 1
ATOM 669 C CA . ALA A 1 89 ? 8.448 5.395 -0.712 1.00 88.56 89 ALA A CA 1
ATOM 670 C C . ALA A 1 89 ? 9.522 4.890 0.278 1.00 88.56 89 ALA A C 1
ATOM 672 O O . ALA A 1 89 ? 9.692 3.675 0.436 1.00 88.56 89 ALA A O 1
ATOM 673 N N . ALA A 1 90 ? 10.265 5.791 0.933 1.00 87.06 90 ALA A N 1
ATOM 674 C CA . ALA A 1 90 ? 11.280 5.433 1.922 1.00 87.06 90 ALA A CA 1
ATOM 675 C C . ALA A 1 90 ? 10.687 5.130 3.307 1.00 87.06 90 ALA A C 1
ATOM 677 O O . ALA A 1 90 ? 11.221 4.270 4.014 1.00 87.06 90 ALA A O 1
ATOM 678 N N . VAL A 1 91 ? 9.598 5.808 3.687 1.00 86.94 91 VAL A N 1
ATOM 679 C CA . VAL A 1 91 ? 8.971 5.666 5.014 1.00 86.94 91 VAL A CA 1
ATOM 680 C C . VAL A 1 91 ? 7.817 4.667 5.029 1.00 86.94 91 VAL A C 1
ATOM 682 O O . VAL A 1 91 ? 7.627 3.966 6.026 1.00 86.94 91 VAL A O 1
ATOM 685 N N . LEU A 1 92 ? 7.063 4.566 3.930 1.00 88.31 92 LEU A N 1
ATOM 686 C CA . LEU A 1 92 ? 5.924 3.665 3.849 1.00 88.31 92 LEU A CA 1
ATOM 687 C C . LEU A 1 92 ? 6.365 2.204 3.755 1.00 88.31 92 LEU A C 1
ATOM 689 O O . LEU A 1 92 ? 7.353 1.827 3.112 1.00 88.31 92 LEU A O 1
ATOM 693 N N . ARG A 1 93 ? 5.565 1.352 4.385 1.00 92.31 93 ARG A N 1
ATOM 694 C CA . ARG A 1 93 ? 5.686 -0.099 4.311 1.00 92.31 93 ARG A CA 1
ATOM 695 C C . ARG A 1 93 ? 4.371 -0.686 3.832 1.00 92.31 93 ARG A C 1
ATOM 697 O O . ARG A 1 93 ? 3.319 -0.073 3.973 1.00 92.31 93 ARG A O 1
ATOM 704 N N . ILE A 1 94 ? 4.424 -1.902 3.315 1.00 91.38 94 ILE A N 1
ATOM 705 C CA . ILE A 1 94 ? 3.244 -2.624 2.853 1.00 91.38 94 ILE A CA 1
ATOM 706 C C . ILE A 1 94 ? 3.199 -4.015 3.476 1.00 91.38 94 ILE A C 1
ATOM 708 O O . ILE A 1 94 ? 4.212 -4.723 3.537 1.00 91.38 94 ILE A O 1
ATOM 712 N N . ALA A 1 95 ? 2.033 -4.395 3.990 1.00 91.56 95 ALA A N 1
ATOM 713 C CA . ALA A 1 95 ? 1.768 -5.766 4.386 1.00 91.56 95 ALA A CA 1
ATOM 714 C C . ALA A 1 95 ? 1.704 -6.640 3.123 1.00 91.56 95 ALA A C 1
ATOM 716 O O . ALA A 1 95 ? 1.031 -6.258 2.168 1.00 91.56 95 ALA A O 1
ATOM 717 N N . PRO A 1 96 ? 2.361 -7.815 3.081 1.00 90.06 96 PRO A N 1
ATOM 718 C CA . PRO A 1 96 ? 2.313 -8.679 1.901 1.00 90.06 96 PRO A CA 1
ATOM 719 C C . PRO A 1 96 ? 0.889 -9.030 1.454 1.00 90.06 96 PRO A C 1
ATOM 721 O O . PRO A 1 96 ? 0.626 -9.071 0.261 1.00 90.06 96 PRO A O 1
ATOM 724 N N . ALA A 1 97 ? -0.027 -9.216 2.406 1.00 88.25 97 ALA A N 1
ATOM 725 C CA . ALA A 1 97 ? -1.431 -9.517 2.139 1.00 88.25 97 ALA A CA 1
ATOM 726 C C . ALA A 1 97 ? -2.222 -8.337 1.544 1.00 88.25 97 ALA A C 1
ATOM 728 O O . ALA A 1 97 ? -3.291 -8.552 0.990 1.00 88.25 97 ALA A O 1
ATOM 729 N N . ALA A 1 98 ? -1.693 -7.109 1.608 1.00 89.19 98 ALA A N 1
ATOM 730 C CA . ALA A 1 98 ? -2.312 -5.950 0.971 1.00 89.19 98 ALA A CA 1
ATOM 731 C C . ALA A 1 98 ? -2.016 -5.851 -0.529 1.00 89.19 98 ALA A C 1
ATOM 733 O O . ALA A 1 98 ? -2.654 -5.062 -1.224 1.00 89.19 98 ALA A O 1
ATOM 734 N N . VAL A 1 99 ? -1.061 -6.634 -1.039 1.00 91.12 99 VAL A N 1
ATOM 735 C CA . VAL A 1 99 ? -0.699 -6.667 -2.458 1.00 91.12 99 VAL A CA 1
ATOM 736 C C . VAL A 1 99 ? -1.640 -7.620 -3.187 1.00 91.12 99 VAL A C 1
ATOM 738 O O . VAL A 1 99 ? -1.555 -8.830 -3.003 1.00 91.12 99 VAL A O 1
ATOM 741 N N . GLY A 1 100 ? -2.524 -7.080 -4.024 1.00 89.38 100 GLY A N 1
ATOM 742 C CA . GLY A 1 100 ? -3.382 -7.879 -4.897 1.00 89.38 100 GLY A CA 1
ATOM 743 C C . GLY A 1 100 ? -2.661 -8.265 -6.183 1.00 89.38 100 GLY A C 1
ATOM 744 O O . GLY A 1 100 ? -2.606 -9.437 -6.546 1.00 89.38 100 GLY A O 1
ATOM 745 N N . GLN A 1 101 ? -2.057 -7.282 -6.850 1.00 92.56 101 GLN A N 1
ATOM 746 C CA . GLN A 1 101 ? -1.289 -7.487 -8.075 1.00 92.56 101 GLN A CA 1
ATOM 747 C C . GLN A 1 101 ? -0.088 -6.538 -8.119 1.00 92.56 101 GLN A C 1
ATOM 749 O O . GLN A 1 101 ? -0.106 -5.457 -7.534 1.00 92.56 101 GLN A O 1
ATOM 754 N N . VAL A 1 102 ? 0.970 -6.944 -8.818 1.00 94.88 102 VAL A N 1
ATOM 755 C CA . VAL A 1 102 ? 2.118 -6.083 -9.118 1.00 94.88 102 VAL A CA 1
ATOM 756 C C . VAL A 1 102 ? 2.271 -5.993 -10.628 1.00 94.88 102 VAL A C 1
ATOM 758 O O . VAL A 1 102 ? 2.346 -7.015 -11.306 1.00 94.88 102 VAL A O 1
ATOM 761 N N . HIS A 1 103 ? 2.337 -4.772 -11.145 1.00 96.00 103 HIS A N 1
ATOM 762 C CA . HIS A 1 103 ? 2.609 -4.476 -12.540 1.00 96.00 103 HIS A CA 1
ATOM 763 C C . HIS A 1 103 ? 3.977 -3.798 -12.660 1.00 96.00 103 HIS A C 1
ATOM 765 O O . HIS A 1 103 ? 4.246 -2.780 -12.020 1.00 96.00 103 HIS A O 1
ATOM 771 N N . ILE A 1 104 ? 4.863 -4.389 -13.459 1.00 95.00 104 ILE A N 1
ATOM 772 C CA . ILE A 1 104 ? 6.244 -3.932 -13.616 1.00 95.00 104 ILE A CA 1
ATOM 773 C C . ILE A 1 104 ? 6.388 -3.336 -15.011 1.00 95.00 104 ILE A C 1
ATOM 775 O O . ILE A 1 104 ? 6.204 -4.026 -16.008 1.00 95.00 104 ILE A O 1
ATOM 779 N N . VAL A 1 105 ? 6.744 -2.055 -15.072 1.00 92.44 105 VAL A N 1
ATOM 780 C CA . VAL A 1 105 ? 7.104 -1.369 -16.314 1.00 92.44 105 VAL A CA 1
ATOM 781 C C . VAL A 1 105 ? 8.613 -1.200 -16.310 1.00 92.44 105 VAL A C 1
ATOM 783 O O . VAL A 1 105 ? 9.159 -0.440 -15.508 1.00 92.44 105 VAL A O 1
ATOM 786 N N . HIS A 1 106 ? 9.295 -1.947 -17.171 1.00 91.81 106 HIS A N 1
ATOM 787 C CA . HIS A 1 106 ? 10.746 -1.876 -17.283 1.00 91.81 106 HIS A CA 1
ATOM 788 C C . HIS A 1 106 ? 11.198 -0.516 -17.817 1.00 91.81 106 HIS A C 1
ATOM 790 O O . HIS A 1 106 ? 10.485 0.144 -18.572 1.00 91.81 106 HIS A O 1
ATOM 796 N N . SER A 1 107 ? 12.394 -0.104 -17.404 1.00 89.88 107 SER A N 1
ATOM 797 C CA . SER A 1 107 ? 13.008 1.134 -17.871 1.00 89.88 107 SER A CA 1
ATOM 798 C C . SER A 1 107 ? 13.147 1.168 -19.396 1.00 89.88 107 SER A C 1
ATOM 800 O O . SER A 1 107 ? 13.549 0.176 -20.004 1.00 89.88 107 SER A O 1
ATOM 802 N N . SER A 1 108 ? 12.902 2.331 -19.989 1.00 87.31 108 SER A N 1
ATOM 803 C CA . SER A 1 108 ? 13.153 2.644 -21.398 1.00 87.31 108 SER A CA 1
ATOM 804 C C . SER A 1 108 ? 14.014 3.915 -21.508 1.00 87.31 108 SER A C 1
ATOM 806 O O . SER A 1 108 ? 14.209 4.600 -20.502 1.00 87.31 108 SER A O 1
ATOM 808 N N . PRO A 1 109 ? 14.528 4.281 -22.697 1.00 86.31 109 PRO A N 1
ATOM 809 C CA . PRO A 1 109 ? 15.228 5.557 -22.885 1.00 86.31 109 PRO A CA 1
ATOM 810 C C . PRO A 1 109 ? 14.402 6.780 -22.449 1.00 86.31 109 PRO A C 1
ATOM 812 O O . PRO A 1 109 ? 14.956 7.752 -21.946 1.00 86.31 109 PRO A O 1
ATOM 815 N N . GLU A 1 110 ? 13.076 6.707 -22.586 1.00 84.75 110 GLU A N 1
ATOM 816 C CA . GLU A 1 110 ? 12.138 7.761 -22.176 1.00 84.75 110 GLU A CA 1
ATOM 817 C C . GLU A 1 110 ? 11.791 7.698 -20.676 1.00 84.75 110 GLU A C 1
ATOM 819 O O . GLU A 1 110 ? 11.420 8.703 -20.072 1.00 84.75 110 GLU A O 1
ATOM 824 N N . MET A 1 111 ? 11.936 6.525 -20.047 1.00 83.06 111 MET A N 1
ATOM 825 C CA . MET A 1 111 ? 11.686 6.291 -18.623 1.00 83.06 111 MET A CA 1
ATOM 826 C C . MET A 1 111 ? 12.860 5.525 -17.994 1.00 83.06 111 MET A C 1
ATOM 828 O O . MET A 1 111 ? 12.820 4.297 -17.903 1.00 83.06 111 MET A O 1
ATOM 832 N N . PRO A 1 112 ? 13.900 6.210 -17.484 1.00 86.19 112 PRO A N 1
ATOM 833 C CA . PRO A 1 112 ? 15.142 5.560 -17.049 1.00 86.19 112 PRO A CA 1
ATOM 834 C C . PRO A 1 112 ? 15.018 4.764 -15.736 1.00 86.19 112 PRO A C 1
ATOM 836 O O . PRO A 1 112 ? 16.009 4.244 -15.227 1.00 86.19 112 PRO A O 1
ATOM 839 N N . LYS A 1 113 ? 13.818 4.680 -15.150 1.00 91.62 113 LYS A N 1
ATOM 840 C CA . LYS A 1 113 ? 13.538 3.941 -13.913 1.00 91.62 113 LYS A CA 1
ATOM 841 C C . LYS A 1 113 ? 12.519 2.848 -14.191 1.00 91.62 113 LYS A C 1
ATOM 843 O O . LYS A 1 113 ? 11.503 3.106 -14.829 1.00 91.62 113 LYS A O 1
ATOM 848 N N . THR A 1 114 ? 12.746 1.662 -13.636 1.00 93.25 114 THR A N 1
ATOM 849 C CA . THR A 1 114 ? 11.726 0.607 -13.627 1.00 93.25 114 THR A CA 1
ATOM 850 C C . THR A 1 114 ? 10.615 1.011 -12.662 1.00 93.25 114 THR A C 1
A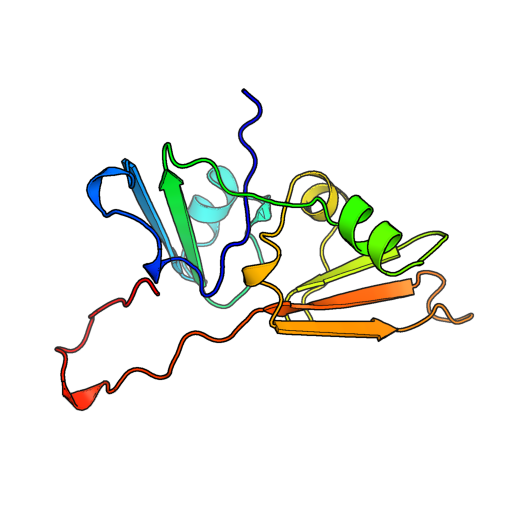TOM 852 O O . THR A 1 114 ? 10.881 1.281 -11.486 1.00 93.25 114 THR A O 1
ATOM 855 N N . ARG A 1 115 ? 9.371 1.061 -13.143 1.00 94.12 115 ARG A N 1
ATOM 856 C CA . ARG A 1 115 ? 8.197 1.356 -12.317 1.00 94.12 115 ARG A CA 1
ATOM 857 C C . ARG A 1 115 ? 7.592 0.064 -11.788 1.00 94.12 115 ARG A C 1
ATOM 859 O O . ARG A 1 115 ? 7.288 -0.841 -12.557 1.00 94.12 115 ARG A O 1
ATOM 866 N N . VAL A 1 116 ? 7.373 0.011 -10.483 1.00 95.38 116 VAL A N 1
ATOM 867 C CA . VAL A 1 116 ? 6.668 -1.067 -9.791 1.00 95.38 116 VAL A CA 1
ATOM 868 C C . VAL A 1 116 ? 5.350 -0.501 -9.289 1.00 95.38 116 VAL A C 1
ATOM 870 O O . VAL A 1 116 ? 5.321 0.229 -8.301 1.00 95.38 116 VAL A O 1
ATOM 873 N N . ASP A 1 117 ? 4.275 -0.796 -10.005 1.00 94.25 117 ASP A N 1
ATOM 874 C CA . ASP A 1 117 ? 2.924 -0.380 -9.651 1.00 94.25 117 ASP A CA 1
ATOM 875 C C . ASP A 1 117 ? 2.222 -1.504 -8.892 1.00 94.25 117 ASP A C 1
ATOM 877 O O . ASP A 1 117 ? 2.112 -2.631 -9.372 1.00 94.25 117 ASP A O 1
ATOM 881 N N . ILE A 1 118 ? 1.809 -1.211 -7.668 1.00 93.88 118 ILE A N 1
ATOM 882 C CA . ILE A 1 118 ? 1.241 -2.180 -6.742 1.00 93.88 118 ILE A CA 1
ATOM 883 C C . ILE A 1 118 ? -0.242 -1.892 -6.622 1.00 93.88 118 ILE A C 1
ATOM 885 O O . ILE A 1 118 ? -0.658 -0.838 -6.142 1.00 93.88 118 ILE A O 1
ATOM 889 N N . TRP A 1 119 ? -1.038 -2.853 -7.057 1.00 91.31 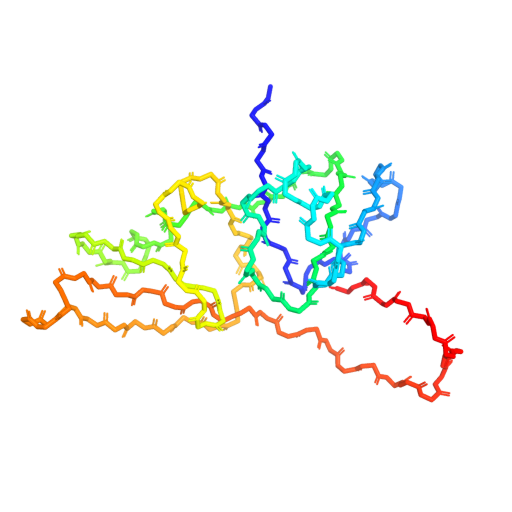119 TRP A N 1
ATOM 890 C CA . TRP A 1 119 ? -2.483 -2.787 -6.980 1.00 91.31 119 TRP A CA 1
ATOM 891 C C . TRP A 1 119 ? -2.921 -3.482 -5.705 1.00 91.31 119 TRP A C 1
ATOM 893 O O . TRP A 1 119 ? -2.611 -4.655 -5.474 1.00 91.31 119 TRP A O 1
ATOM 903 N N . LEU A 1 120 ? -3.589 -2.727 -4.843 1.00 89.06 120 LEU A N 1
ATOM 904 C CA . LEU A 1 120 ? -3.982 -3.208 -3.530 1.00 89.06 120 LEU A CA 1
ATOM 905 C C . LEU A 1 120 ? -5.146 -4.197 -3.644 1.00 89.06 120 LEU A C 1
ATOM 907 O O . LEU A 1 120 ? -6.013 -4.047 -4.504 1.00 89.06 120 LEU A O 1
ATOM 911 N N . VAL A 1 121 ? -5.185 -5.190 -2.751 1.00 87.75 121 VAL A N 1
ATOM 912 C CA . VAL A 1 121 ? -6.330 -6.110 -2.643 1.00 87.75 121 VAL A CA 1
ATOM 913 C C . VAL A 1 121 ? -7.602 -5.296 -2.451 1.00 87.75 121 VAL A C 1
ATOM 915 O O . VAL A 1 121 ? -7.660 -4.456 -1.559 1.00 87.75 121 VAL A O 1
ATOM 918 N N . LEU A 1 122 ? -8.626 -5.535 -3.269 1.00 76.44 122 LEU A N 1
ATOM 919 C CA . LEU A 1 122 ? -9.917 -4.886 -3.078 1.00 76.44 122 LEU A CA 1
ATOM 920 C C . LEU A 1 122 ? -10.668 -5.566 -1.929 1.00 76.44 122 LEU A C 1
ATOM 922 O O . LEU A 1 122 ? -10.748 -6.798 -1.910 1.00 76.44 122 LEU A O 1
ATOM 926 N N . PRO A 1 123 ? -11.260 -4.801 -0.997 1.00 68.12 123 PRO A N 1
ATOM 927 C CA . PRO A 1 123 ? -12.121 -5.393 0.010 1.00 68.12 123 PRO A CA 1
ATOM 928 C C . PRO A 1 123 ? -13.319 -6.080 -0.670 1.00 68.12 123 PRO A C 1
ATOM 930 O O . PRO A 1 123 ? -13.787 -5.621 -1.721 1.00 68.12 123 PRO A O 1
ATOM 933 N N . PRO A 1 124 ? -13.856 -7.164 -0.082 1.00 67.75 124 PRO A N 1
ATOM 934 C CA . PRO A 1 124 ? -15.049 -7.817 -0.608 1.00 67.75 124 PRO A CA 1
ATOM 935 C C . PRO A 1 124 ? -16.197 -6.805 -0.723 1.00 67.75 124 PRO A C 1
ATOM 937 O O . PRO A 1 124 ? -16.342 -5.925 0.130 1.00 67.75 124 PRO A O 1
ATOM 940 N N . LYS A 1 125 ? -17.011 -6.908 -1.784 1.00 66.50 125 LYS A N 1
ATOM 941 C CA . LYS A 1 125 ? -18.129 -5.982 -2.038 1.00 66.50 125 LYS A CA 1
ATOM 942 C C . LYS A 1 125 ? -19.125 -6.007 -0.874 1.00 66.50 125 LYS A C 1
ATOM 944 O O . LYS A 1 125 ? -19.553 -7.075 -0.446 1.00 66.50 125 LYS A O 1
ATOM 949 N N . THR A 1 126 ? -19.517 -4.829 -0.380 1.00 66.00 126 THR A N 1
ATOM 950 C CA . THR A 1 126 ? -20.597 -4.724 0.614 1.00 66.00 126 THR A CA 1
ATOM 951 C C . THR A 1 126 ? -21.933 -4.965 -0.052 1.00 66.00 126 THR A C 1
ATOM 953 O O . THR A 1 126 ? -22.215 -4.364 -1.087 1.00 66.00 126 THR A O 1
ATOM 956 N N . ASP A 1 127 ? -22.809 -5.714 0.604 1.00 72.19 127 ASP A N 1
ATOM 957 C CA . ASP A 1 127 ? -24.235 -5.572 0.347 1.00 72.19 127 ASP A CA 1
ATOM 958 C C . ASP A 1 127 ? -24.760 -4.311 1.054 1.00 72.19 127 ASP A C 1
ATOM 960 O O . ASP A 1 127 ? -25.133 -4.339 2.227 1.00 72.19 127 ASP A O 1
ATOM 964 N N . TYR A 1 128 ? -24.738 -3.177 0.349 1.00 68.25 128 TYR A N 1
ATOM 965 C CA . TYR A 1 128 ? -25.161 -1.873 0.878 1.00 68.25 128 TYR A CA 1
ATOM 966 C C . TYR A 1 128 ? -26.643 -1.824 1.270 1.00 68.25 128 TYR A C 1
ATOM 968 O O . TYR A 1 128 ? -27.052 -0.907 1.972 1.00 68.25 128 TYR A O 1
ATOM 976 N N . ARG A 1 129 ? -27.453 -2.807 0.853 1.00 76.00 129 ARG A N 1
ATOM 977 C CA . ARG A 1 129 ? -28.881 -2.877 1.195 1.00 76.00 129 ARG A CA 1
ATOM 978 C C . ARG A 1 129 ? -29.119 -3.324 2.635 1.00 76.00 129 ARG A C 1
ATOM 980 O O . ARG A 1 129 ? -30.208 -3.121 3.156 1.00 76.00 129 ARG A O 1
ATOM 987 N N . LYS A 1 130 ? -28.116 -3.933 3.275 1.00 78.12 130 LYS A N 1
ATOM 988 C CA . LYS A 1 130 ? -28.212 -4.447 4.649 1.00 78.12 130 LYS A CA 1
ATOM 989 C C . LYS A 1 130 ? -27.893 -3.410 5.722 1.00 78.12 130 LYS A C 1
ATOM 991 O O . LYS A 1 130 ? -28.028 -3.723 6.901 1.00 78.12 130 LYS A O 1
ATOM 996 N N . TYR A 1 131 ? -27.453 -2.209 5.345 1.00 74.69 131 TYR A N 1
ATOM 997 C CA . TYR A 1 131 ? -26.903 -1.251 6.298 1.00 74.69 131 TYR A CA 1
ATOM 998 C C . TYR A 1 131 ? -27.415 0.172 6.063 1.00 74.69 131 TYR A C 1
ATOM 1000 O O . TYR A 1 131 ? -27.646 0.553 4.915 1.00 74.69 131 TYR A O 1
ATOM 1008 N N . PRO A 1 132 ? -27.571 0.978 7.130 1.00 76.50 132 PRO A N 1
ATOM 1009 C CA . PRO A 1 132 ? -28.039 2.350 7.006 1.00 76.50 132 PRO A CA 1
ATOM 1010 C C . PRO A 1 132 ? -27.085 3.211 6.160 1.00 76.50 132 PRO A C 1
ATOM 1012 O O . PRO A 1 132 ? -25.862 2.993 6.188 1.00 76.50 132 PRO A O 1
ATOM 1015 N N . PRO A 1 133 ? -27.605 4.242 5.468 1.00 70.88 133 PRO A N 1
ATOM 1016 C CA . PRO A 1 133 ? -26.783 5.278 4.852 1.00 70.88 133 PRO A CA 1
ATOM 1017 C C . PRO A 1 133 ? -25.805 5.899 5.861 1.00 70.88 133 PRO A C 1
ATOM 1019 O O . PRO A 1 133 ? -26.155 6.124 7.016 1.00 70.88 133 PRO A O 1
ATOM 1022 N N . GLY A 1 134 ? -24.576 6.180 5.422 1.00 66.38 134 GLY A N 1
ATOM 1023 C CA . GLY A 1 134 ? -23.525 6.753 6.275 1.00 66.38 134 GLY A CA 1
ATOM 1024 C C . GLY A 1 134 ? -22.655 5.733 7.019 1.00 66.38 134 GLY A C 1
ATOM 1025 O O . GLY A 1 134 ? -21.703 6.130 7.687 1.00 66.38 134 GLY A O 1
ATOM 1026 N N . THR A 1 135 ? -22.917 4.429 6.877 1.00 71.06 135 THR A N 1
ATOM 1027 C CA . THR A 1 135 ? -22.061 3.382 7.457 1.00 71.06 135 THR A CA 1
ATOM 1028 C C . THR A 1 135 ? -20.703 3.322 6.742 1.00 71.06 135 THR A C 1
ATOM 1030 O O . THR A 1 135 ? -20.647 3.116 5.528 1.00 71.06 135 THR A O 1
ATOM 1033 N N . ILE A 1 136 ? -19.602 3.450 7.492 1.00 64.50 136 ILE A N 1
ATOM 1034 C CA . ILE A 1 136 ? -18.234 3.238 6.993 1.00 64.50 136 ILE A CA 1
ATOM 1035 C C . ILE A 1 136 ? -17.801 1.821 7.366 1.00 64.50 136 ILE A C 1
ATOM 1037 O O . ILE A 1 136 ? -17.747 1.471 8.543 1.00 64.50 136 ILE A O 1
ATOM 1041 N N . PHE A 1 137 ? -17.476 1.010 6.360 1.00 62.44 137 PHE A N 1
ATOM 1042 C CA . PHE A 1 137 ? -16.945 -0.333 6.575 1.00 62.44 137 PHE A CA 1
ATOM 1043 C C . PHE A 1 137 ? -15.427 -0.292 6.620 1.00 62.44 137 PHE A C 1
ATOM 1045 O O . PHE A 1 137 ? -14.776 0.020 5.626 1.00 62.44 137 PHE A O 1
ATOM 1052 N N . LEU A 1 138 ? -14.890 -0.663 7.772 1.00 60.12 138 LEU A N 1
ATOM 1053 C CA . LEU A 1 138 ? -13.493 -1.013 7.952 1.00 60.12 138 LEU A CA 1
ATOM 1054 C C . LEU A 1 138 ? -13.356 -2.512 7.615 1.00 60.12 138 LEU A C 1
ATOM 1056 O O . LEU A 1 138 ? -13.989 -3.328 8.283 1.00 60.12 138 LEU A O 1
ATOM 1060 N N . ARG A 1 139 ? -12.635 -2.875 6.541 1.00 56.28 139 ARG A N 1
ATOM 1061 C CA . ARG A 1 139 ? -12.465 -4.264 6.054 1.00 56.28 139 ARG A CA 1
ATOM 1062 C C . ARG A 1 139 ? -11.040 -4.598 5.654 1.00 56.28 139 ARG A C 1
ATOM 1064 O O . ARG A 1 139 ? -10.404 -3.734 5.015 1.00 56.28 139 ARG A O 1
#

Foldseek 3Di:
DPPFAEADPQCLVVDDPVQWPDKDKAAQVNPPVCCVPPVLCPPLDRIDIDTDGPDDADWDQPVRVCVVVVHDDAEWEAEPNHTGDPVSSRRHIYRPQQFPDWDWDDADPVRNHIYIYTYTDHHPDDPPVVDDPPDDDDD

Organism: NCBI:txid2502781

Secondary structure (DSSP, 8-state):
-----EE-TT-GGG--GGGEEEEEEEETT-HHHHHHH-GGGTTSSSEEEEEEESS----EEHHHHHHHTT--S-EEEEETTEEPPHHHHHH-EE-GGGEEEEEEE---SS--SEEEEEEEPPPPPP-GGGS-TTPPP--

pLDDT: mean 80.19, std 12.93, range [38.12, 96.0]

Sequence (139 aa):
MLNSTVIINGVLSDFDPQEIKKVTVYKGSDAPAAQEAAPQLQNLGIGVIDITTSKHIRSKSFRQLGRQLGLHGPLAFALNGHVLDQQTAAVLRIAPAAVGQVHIVHSSPEMPKTRVDIWLVLPPKTDYRKYPPGTIFLR